Protein AF-A0A6P0DV48-F1 (afdb_monomer_lite)

Foldseek 3Di:
DDPPPQDDDDPGPVNVVVVVVVVVVVVVVVCVVVVVVVCVVPVCPPPQPVHPDDDDDPVRQVCQLPDPAAFFPAADPPPRGTGHDPDPDDDDDDDDPPRCCCPGGVLVCLAGHPDDDDDDDPPCPSCVRRVVD

Structure (mmCIF, N/CA/C/O backbone):
data_AF-A0A6P0DV48-F1
#
_entry.id   AF-A0A6P0DV48-F1
#
loop_
_atom_site.group_PDB
_atom_site.id
_atom_site.type_symbol
_atom_site.label_atom_id
_atom_site.label_alt_id
_atom_site.label_comp_id
_atom_site.label_asym_id
_atom_site.label_entity_id
_atom_site.label_seq_id
_atom_site.pdbx_PDB_ins_code
_atom_site.Cartn_x
_atom_site.Cartn_y
_atom_site.Cartn_z
_atom_site.occupancy
_atom_site.B_iso_or_equiv
_atom_site.auth_seq_id
_atom_site.auth_comp_id
_atom_site.auth_asym_id
_atom_site.auth_atom_id
_atom_site.pdbx_PDB_model_num
ATOM 1 N N . LEU A 1 1 ? 72.230 24.683 -57.632 1.00 41.94 1 LEU A N 1
ATOM 2 C CA . LEU A 1 1 ? 71.325 24.345 -56.508 1.00 41.94 1 LEU A CA 1
ATOM 3 C C . LEU A 1 1 ? 70.106 23.598 -57.048 1.00 41.94 1 LEU A C 1
ATOM 5 O O . LEU A 1 1 ? 69.283 24.219 -57.705 1.00 41.94 1 LEU A O 1
ATOM 9 N N . ARG A 1 2 ? 69.985 22.286 -56.813 1.00 45.62 2 ARG A N 1
ATOM 10 C CA . ARG A 1 2 ? 68.776 21.513 -57.146 1.00 45.62 2 ARG A CA 1
ATOM 11 C C . ARG A 1 2 ? 68.002 21.297 -55.842 1.00 45.62 2 ARG A C 1
ATOM 13 O O . ARG A 1 2 ? 68.426 20.497 -55.016 1.00 45.62 2 ARG A O 1
ATOM 20 N N . ARG A 1 3 ? 66.922 22.055 -55.613 1.00 54.03 3 ARG A N 1
ATOM 21 C CA . ARG A 1 3 ? 65.965 21.748 -54.535 1.00 54.03 3 ARG A CA 1
ATOM 22 C C . ARG A 1 3 ? 65.246 20.466 -54.943 1.00 54.03 3 ARG A C 1
ATOM 24 O O . ARG A 1 3 ? 64.404 20.496 -55.834 1.00 54.03 3 ARG A O 1
ATOM 31 N N . VAL A 1 4 ? 65.627 19.346 -54.339 1.00 59.94 4 VAL A N 1
ATOM 32 C CA . VAL A 1 4 ? 64.833 18.118 -54.395 1.00 59.94 4 VAL A CA 1
ATOM 33 C C . VAL A 1 4 ? 63.558 18.421 -53.619 1.00 59.94 4 VAL A C 1
ATOM 35 O O . VAL A 1 4 ? 63.594 18.613 -52.405 1.00 59.94 4 VAL A O 1
ATOM 38 N N . ILE A 1 5 ? 62.452 18.578 -54.340 1.00 58.56 5 ILE A N 1
ATOM 39 C CA . ILE A 1 5 ? 61.126 18.707 -53.745 1.00 58.56 5 ILE A CA 1
ATOM 40 C C . ILE A 1 5 ? 60.778 17.317 -53.205 1.00 58.56 5 ILE A C 1
ATOM 42 O O . ILE A 1 5 ? 60.299 16.456 -53.935 1.00 58.56 5 ILE A O 1
ATOM 46 N N . LEU A 1 6 ? 61.117 17.085 -51.936 1.00 57.12 6 LEU A N 1
ATOM 47 C CA . LEU A 1 6 ? 60.604 15.972 -51.143 1.00 57.12 6 LEU A CA 1
ATOM 48 C C . LEU A 1 6 ? 59.081 16.114 -51.089 1.00 57.12 6 LEU A C 1
ATOM 50 O O . LEU A 1 6 ? 58.580 17.040 -50.454 1.00 57.12 6 LEU A O 1
ATOM 54 N N . GLY A 1 7 ? 58.355 15.231 -51.775 1.00 54.62 7 GLY A N 1
ATOM 55 C CA . GLY A 1 7 ? 56.890 15.209 -51.699 1.00 54.62 7 GLY A CA 1
ATOM 56 C C . GLY A 1 7 ? 56.150 14.908 -52.999 1.00 54.62 7 GLY A C 1
ATOM 57 O O . GLY A 1 7 ? 55.080 15.471 -53.206 1.00 54.62 7 GLY A O 1
ATOM 58 N N . GLY A 1 8 ? 56.683 14.054 -53.879 1.00 60.91 8 GLY A N 1
ATOM 59 C CA . GLY A 1 8 ? 55.995 13.735 -55.138 1.00 60.91 8 GLY A CA 1
ATOM 60 C C . GLY A 1 8 ? 56.200 12.328 -55.701 1.00 60.91 8 GLY A C 1
ATOM 61 O O . GLY A 1 8 ? 55.466 11.955 -56.616 1.00 60.91 8 GLY A O 1
ATOM 62 N N . HIS A 1 9 ? 57.148 11.530 -55.190 1.00 67.44 9 HIS A N 1
ATOM 63 C CA . HIS A 1 9 ? 57.359 10.166 -55.672 1.00 67.44 9 HIS A CA 1
ATOM 64 C C . HIS A 1 9 ? 56.708 9.118 -54.763 1.00 67.44 9 HIS A C 1
ATOM 66 O O . HIS A 1 9 ? 56.780 9.163 -53.535 1.00 67.44 9 HIS A O 1
ATOM 72 N N . ARG A 1 10 ? 56.027 8.165 -55.410 1.00 65.69 10 ARG A N 1
ATOM 73 C CA . ARG A 1 10 ? 55.368 7.016 -54.783 1.00 65.69 10 ARG A CA 1
ATOM 74 C C . ARG A 1 10 ? 56.450 6.190 -54.062 1.00 65.69 10 ARG A C 1
ATOM 76 O O . ARG A 1 10 ? 57.323 5.652 -54.736 1.00 65.69 10 ARG A O 1
ATOM 83 N N . GLY A 1 11 ? 56.408 6.135 -52.727 1.00 67.62 11 GLY A N 1
ATOM 84 C CA . GLY A 1 11 ? 57.402 5.443 -51.884 1.00 67.62 11 GLY A CA 1
ATOM 85 C C . GLY A 1 11 ? 58.315 6.338 -51.028 1.00 67.62 11 GLY A C 1
ATOM 86 O O . GLY A 1 11 ? 59.112 5.816 -50.253 1.00 67.62 11 GLY A O 1
ATOM 87 N N . ASP A 1 12 ? 58.205 7.669 -51.118 1.00 80.44 12 ASP A N 1
ATOM 88 C CA . ASP A 1 12 ? 58.924 8.577 -50.211 1.00 80.44 12 ASP A CA 1
ATOM 89 C C . ASP A 1 12 ? 58.325 8.549 -48.788 1.00 80.44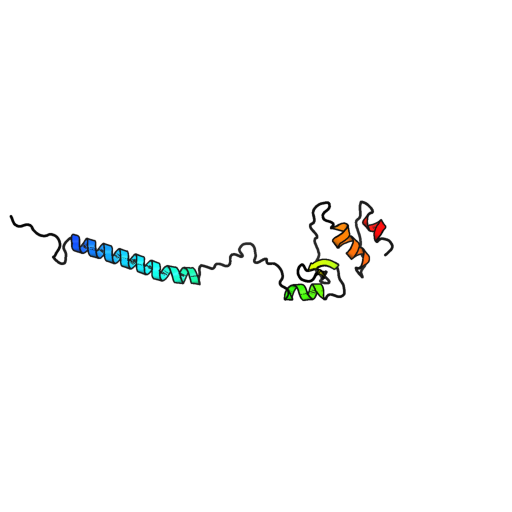 12 ASP A C 1
ATOM 91 O O . ASP A 1 12 ? 57.131 8.309 -48.597 1.00 80.44 12 ASP A O 1
ATOM 95 N N . LEU A 1 13 ? 59.130 8.886 -47.771 1.00 79.81 13 LEU A N 1
ATOM 96 C CA . LEU A 1 13 ? 58.717 8.909 -46.356 1.00 79.81 13 LEU A CA 1
ATOM 97 C C . LEU A 1 13 ? 57.428 9.718 -46.108 1.00 79.81 13 LEU A C 1
ATOM 99 O O . LEU A 1 13 ? 56.567 9.299 -45.340 1.00 79.81 13 LEU A O 1
ATOM 103 N N . ILE A 1 14 ? 57.273 10.858 -46.787 1.00 81.06 14 ILE A N 1
ATOM 104 C CA . ILE A 1 14 ? 56.090 11.730 -46.681 1.00 81.06 14 ILE A CA 1
ATOM 105 C C . ILE A 1 14 ? 54.832 11.028 -47.214 1.00 81.06 14 ILE A C 1
ATOM 107 O O . ILE A 1 14 ? 53.747 11.202 -46.662 1.00 81.06 14 ILE A O 1
ATOM 111 N N . TRP A 1 15 ? 54.980 10.211 -48.259 1.00 80.75 15 TRP A N 1
ATOM 112 C CA . TRP A 1 15 ? 53.884 9.462 -48.867 1.00 80.75 15 TRP A CA 1
ATOM 113 C C . TRP A 1 15 ? 53.382 8.370 -47.919 1.00 80.75 15 TRP A C 1
ATOM 115 O O . TRP A 1 15 ? 52.187 8.282 -47.655 1.00 80.75 15 TRP A O 1
ATOM 125 N N . HIS A 1 16 ? 54.308 7.633 -47.297 1.00 84.81 16 HIS A N 1
ATOM 126 C CA . HIS A 1 16 ? 53.965 6.656 -46.266 1.00 84.81 16 HIS A CA 1
ATOM 127 C C . HIS A 1 16 ? 53.282 7.305 -45.061 1.00 84.81 16 HIS A C 1
ATOM 129 O O . HIS A 1 16 ? 52.272 6.790 -44.597 1.00 84.81 16 HIS A O 1
ATOM 135 N N . ILE A 1 17 ? 53.776 8.448 -44.573 1.00 88.38 17 ILE A N 1
ATOM 136 C CA . ILE A 1 17 ? 53.131 9.174 -43.466 1.00 88.38 17 ILE A CA 1
ATOM 137 C C . ILE A 1 17 ? 51.683 9.545 -43.824 1.00 88.38 17 ILE A C 1
ATOM 139 O O . ILE A 1 17 ? 50.789 9.355 -43.002 1.00 88.38 17 ILE A O 1
ATOM 143 N N . GLY A 1 18 ? 51.440 10.024 -45.049 1.00 88.25 18 GLY A N 1
ATOM 144 C CA . GLY A 1 18 ? 50.092 10.309 -45.545 1.00 88.25 18 GLY A CA 1
ATOM 145 C C . GLY A 1 18 ? 49.186 9.076 -45.542 1.00 88.25 18 GLY A C 1
ATOM 146 O O . GLY A 1 18 ? 48.084 9.132 -44.997 1.00 88.25 18 GLY A O 1
ATOM 147 N N . ASP A 1 19 ? 49.674 7.952 -46.069 1.00 89.19 19 ASP A N 1
ATOM 148 C CA . ASP A 1 19 ? 48.940 6.683 -46.087 1.00 89.19 19 ASP A CA 1
ATOM 149 C C . ASP A 1 19 ? 48.597 6.197 -44.673 1.00 89.19 19 ASP A C 1
ATOM 151 O O . ASP A 1 19 ? 47.453 5.823 -44.413 1.00 89.19 19 ASP A O 1
ATOM 155 N N . TRP A 1 20 ? 49.543 6.258 -43.730 1.00 92.69 20 TRP A N 1
ATOM 156 C CA . TRP A 1 20 ? 49.301 5.883 -42.332 1.00 92.69 20 TRP A CA 1
ATOM 157 C C . TRP A 1 20 ? 48.229 6.761 -41.678 1.00 92.69 20 TRP A C 1
ATOM 159 O O . TRP A 1 20 ? 47.373 6.245 -40.959 1.00 92.69 20 TRP A O 1
ATOM 169 N N . VAL A 1 21 ? 48.231 8.071 -41.949 1.00 94.44 21 VAL A N 1
ATOM 170 C CA . VAL A 1 21 ? 47.219 9.005 -41.431 1.00 94.44 21 VAL A CA 1
ATOM 171 C C . VAL A 1 21 ? 45.839 8.707 -42.018 1.00 94.44 21 VAL A C 1
ATOM 173 O O . VAL A 1 21 ? 44.861 8.630 -41.273 1.00 94.44 21 VAL A O 1
ATOM 176 N N . VAL A 1 22 ? 45.746 8.496 -43.334 1.00 93.94 22 VAL A N 1
ATOM 177 C CA . VAL A 1 22 ? 44.482 8.152 -44.006 1.00 93.94 22 VAL A CA 1
ATOM 178 C C . VAL A 1 22 ? 43.955 6.807 -43.511 1.00 93.94 22 VAL A C 1
ATOM 180 O O . VAL A 1 22 ? 42.763 6.679 -43.231 1.00 93.94 22 VAL A O 1
ATOM 183 N N . MET A 1 23 ? 44.833 5.819 -43.340 1.00 94.00 23 MET A N 1
ATOM 184 C CA . MET A 1 23 ? 44.449 4.496 -42.863 1.00 94.00 23 MET A CA 1
ATOM 185 C C . MET A 1 23 ? 43.989 4.543 -41.400 1.00 94.00 23 MET A C 1
ATOM 187 O O . MET A 1 23 ? 42.957 3.962 -41.068 1.00 94.00 23 MET A O 1
ATOM 191 N N . ALA A 1 24 ? 44.678 5.293 -40.533 1.00 95.25 24 ALA A N 1
ATOM 192 C CA . ALA A 1 24 ? 44.254 5.508 -39.150 1.00 95.25 24 ALA A CA 1
ATOM 193 C C . ALA A 1 24 ? 42.889 6.213 -39.074 1.00 95.25 24 ALA A C 1
ATOM 195 O O . ALA A 1 24 ? 42.015 5.787 -38.318 1.00 95.25 24 ALA A O 1
ATOM 196 N N . PHE A 1 25 ? 42.667 7.241 -39.901 1.00 96.31 25 PHE A N 1
ATOM 197 C CA . PHE A 1 25 ? 41.374 7.918 -39.998 1.00 96.31 25 PHE A CA 1
ATOM 198 C C . PHE A 1 25 ? 40.262 6.966 -40.461 1.00 96.31 25 PHE A C 1
ATOM 200 O O . PHE A 1 25 ? 39.193 6.931 -39.852 1.00 96.31 25 PHE A O 1
ATOM 207 N N . ALA A 1 26 ? 40.521 6.151 -41.488 1.00 95.81 26 ALA A N 1
ATOM 208 C CA . ALA A 1 26 ? 39.570 5.161 -41.987 1.00 95.81 26 ALA A CA 1
ATOM 209 C C . ALA A 1 26 ? 39.226 4.101 -40.928 1.00 95.81 26 ALA A C 1
ATOM 211 O O . ALA A 1 26 ? 38.058 3.750 -40.776 1.00 95.81 26 ALA A O 1
ATOM 212 N N . VAL A 1 27 ? 40.213 3.637 -40.152 1.00 96.25 27 VAL A N 1
ATOM 213 C CA . VAL A 1 27 ? 39.997 2.685 -39.051 1.00 96.25 27 VAL A CA 1
ATOM 214 C C . VAL A 1 27 ? 39.154 3.304 -37.940 1.00 96.25 27 VAL A C 1
ATOM 216 O O . VAL A 1 27 ? 38.188 2.684 -37.501 1.00 96.25 27 VAL A O 1
ATOM 219 N N . VAL A 1 28 ? 39.448 4.536 -37.516 1.00 95.06 28 VAL A N 1
ATOM 220 C CA . VAL A 1 28 ? 38.634 5.237 -36.507 1.00 95.06 28 VAL A CA 1
ATOM 221 C C . VAL A 1 28 ? 37.205 5.454 -37.011 1.00 95.06 28 VAL A C 1
ATOM 223 O O . VAL A 1 28 ? 36.250 5.222 -36.268 1.00 95.06 28 VAL A O 1
ATOM 226 N N . LEU A 1 29 ? 37.037 5.844 -38.278 1.00 95.19 29 LEU A N 1
ATOM 227 C CA . LEU A 1 29 ? 35.723 6.023 -38.892 1.00 95.19 29 LEU A CA 1
ATOM 228 C C . LEU A 1 29 ? 34.941 4.704 -38.941 1.00 95.19 29 LEU A C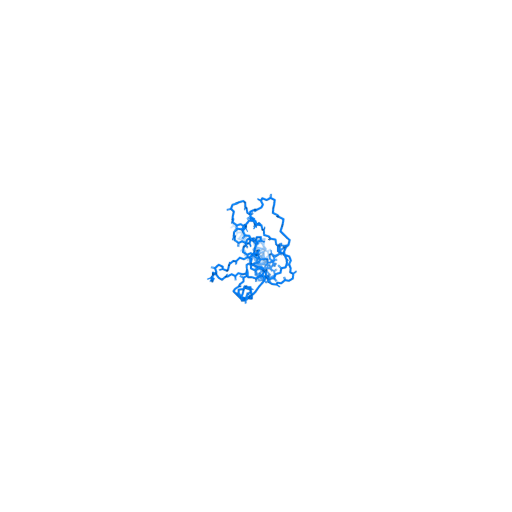 1
ATOM 230 O O . LEU A 1 29 ? 33.766 4.686 -38.579 1.00 95.19 29 LEU A O 1
ATOM 234 N N . LEU A 1 30 ? 35.592 3.604 -39.323 1.00 95.00 30 LEU A N 1
ATOM 235 C CA . LEU A 1 30 ? 35.000 2.267 -39.347 1.00 95.00 30 LEU A CA 1
ATOM 236 C C . LEU A 1 30 ? 34.567 1.823 -37.944 1.00 95.00 30 LEU A C 1
ATOM 238 O O . LEU A 1 30 ? 33.426 1.403 -37.759 1.00 95.00 30 LEU A O 1
ATOM 242 N N . ILE A 1 31 ? 35.436 1.983 -36.940 1.00 94.38 31 ILE A N 1
ATOM 243 C CA . ILE A 1 31 ? 35.114 1.682 -35.538 1.00 94.38 31 ILE A CA 1
ATOM 244 C C . ILE A 1 31 ? 33.913 2.514 -35.079 1.00 94.38 31 ILE A C 1
ATOM 246 O O . ILE A 1 31 ? 33.013 1.990 -34.426 1.00 94.38 31 ILE A O 1
ATOM 250 N N . ARG A 1 32 ? 33.845 3.798 -35.442 1.00 91.06 32 ARG A N 1
ATOM 251 C CA . ARG A 1 32 ? 32.726 4.675 -35.074 1.00 91.06 32 ARG A CA 1
ATOM 252 C C . ARG A 1 32 ? 31.425 4.279 -35.777 1.00 91.06 32 ARG A C 1
ATOM 254 O O . ARG A 1 32 ? 30.373 4.307 -35.146 1.00 91.06 32 ARG A O 1
ATOM 261 N N . LEU A 1 33 ? 31.486 3.890 -37.051 1.00 93.88 33 LEU A N 1
ATOM 262 C CA . LEU A 1 33 ? 30.325 3.435 -37.823 1.00 93.88 33 LEU A CA 1
ATOM 263 C C . LEU A 1 33 ? 29.767 2.105 -37.310 1.00 93.88 33 LEU A C 1
ATOM 265 O O . LEU A 1 33 ? 28.555 1.919 -37.333 1.00 93.88 33 LEU A O 1
ATOM 269 N N . LEU A 1 34 ? 30.626 1.206 -36.825 1.00 92.38 34 LEU A N 1
ATOM 270 C CA . LEU A 1 34 ? 30.213 -0.093 -36.289 1.00 92.38 34 LEU A CA 1
ATOM 271 C C . LEU A 1 34 ? 29.796 -0.030 -34.812 1.00 92.38 34 LEU A C 1
ATOM 273 O O . LEU A 1 34 ? 28.871 -0.729 -34.408 1.00 92.38 34 LEU A O 1
ATOM 277 N N . SER A 1 35 ? 30.440 0.811 -33.999 1.00 88.62 35 SER A N 1
ATOM 278 C CA . SER A 1 35 ? 30.181 0.867 -32.550 1.00 88.62 35 SER A CA 1
ATOM 279 C C . SER A 1 35 ? 28.837 1.508 -32.197 1.00 88.62 35 SER A C 1
ATOM 281 O O . SER A 1 35 ? 28.135 0.992 -31.334 1.00 88.62 35 SER A O 1
ATOM 283 N N . VAL A 1 36 ? 28.423 2.580 -32.880 1.00 85.00 36 VAL A N 1
ATOM 284 C CA . VAL A 1 36 ? 27.142 3.267 -32.616 1.00 85.00 36 VAL A CA 1
ATOM 285 C C . VAL A 1 36 ? 25.908 2.355 -32.779 1.00 85.00 36 VAL A C 1
ATOM 287 O O . VAL A 1 36 ? 25.103 2.288 -31.845 1.00 85.00 36 VAL A O 1
ATOM 290 N N . PRO A 1 37 ? 25.716 1.625 -33.898 1.00 86.56 37 PRO A N 1
ATOM 291 C CA . PRO A 1 37 ? 24.572 0.723 -34.042 1.00 86.56 37 PRO A CA 1
ATOM 292 C C . PRO A 1 37 ? 24.640 -0.459 -33.064 1.00 86.56 37 PRO A C 1
ATOM 294 O O . PRO A 1 37 ? 23.612 -0.890 -32.554 1.00 86.56 37 PRO A O 1
ATOM 297 N N . LEU A 1 38 ? 25.842 -0.948 -32.739 1.00 85.06 38 LEU A N 1
ATOM 298 C CA . LEU A 1 38 ? 26.012 -2.050 -31.793 1.00 85.06 38 LEU A CA 1
ATOM 299 C C . LEU A 1 38 ? 25.646 -1.637 -30.356 1.00 85.06 38 LEU A C 1
ATOM 301 O O . LEU A 1 38 ? 24.927 -2.360 -29.672 1.00 85.06 38 LEU A O 1
ATOM 305 N N . ILE A 1 39 ? 26.084 -0.454 -29.914 1.00 82.81 39 ILE A N 1
ATOM 306 C CA . ILE A 1 39 ? 25.771 0.093 -28.584 1.00 82.81 39 ILE A CA 1
ATOM 307 C C . ILE A 1 39 ? 24.289 0.454 -28.475 1.00 82.81 39 ILE A C 1
ATOM 309 O O . ILE A 1 39 ? 23.677 0.219 -27.444 1.00 82.81 39 ILE A O 1
ATOM 313 N N . THR A 1 40 ? 23.675 0.998 -29.522 1.00 80.62 40 THR A N 1
ATOM 314 C CA . THR A 1 40 ? 22.234 1.305 -29.477 1.00 80.62 40 THR A CA 1
ATOM 315 C C . THR A 1 40 ? 21.367 0.046 -29.480 1.00 80.62 40 THR A C 1
ATOM 317 O O . THR A 1 40 ? 20.315 0.040 -28.848 1.00 80.62 40 THR A O 1
ATOM 320 N N . HIS A 1 41 ? 21.814 -1.032 -30.130 1.00 78.19 41 HIS A N 1
ATOM 321 C CA . HIS A 1 41 ? 21.082 -2.297 -30.172 1.00 78.19 41 HIS A CA 1
ATOM 322 C C . HIS A 1 41 ? 21.265 -3.148 -28.903 1.00 78.19 41 HIS A C 1
ATOM 324 O O . HIS A 1 41 ? 20.296 -3.717 -28.412 1.00 78.19 41 HIS A O 1
ATOM 330 N N . PHE A 1 42 ? 22.482 -3.218 -28.348 1.00 73.69 42 PHE A N 1
ATOM 331 C CA . PHE A 1 42 ? 22.813 -4.093 -27.208 1.00 73.69 42 PHE A CA 1
ATOM 332 C C . PHE A 1 42 ? 23.145 -3.357 -25.902 1.00 73.69 42 PHE A C 1
ATOM 334 O O . PHE A 1 42 ? 23.234 -3.985 -24.853 1.00 73.69 42 PHE A O 1
ATOM 341 N N . GLY A 1 43 ? 23.343 -2.040 -25.937 1.00 60.34 43 GLY A N 1
ATOM 342 C CA . GLY A 1 43 ? 23.690 -1.226 -24.767 1.00 60.34 43 GLY A CA 1
ATOM 343 C C . GLY A 1 43 ? 22.499 -0.847 -23.889 1.00 60.34 43 GLY A C 1
ATOM 344 O O . GLY A 1 43 ? 22.702 -0.249 -22.839 1.00 60.34 43 GLY A O 1
ATOM 345 N N . SER A 1 44 ? 21.274 -1.223 -24.271 1.00 65.00 44 SER A N 1
ATOM 346 C CA . SER A 1 44 ? 20.128 -1.202 -23.355 1.00 65.00 44 SER A CA 1
ATOM 347 C C . SER A 1 44 ? 20.111 -2.480 -22.510 1.00 65.00 44 SER A C 1
ATOM 349 O O . SER A 1 44 ? 19.227 -3.326 -22.622 1.00 65.00 44 SER A O 1
ATOM 351 N N . ALA A 1 45 ? 21.126 -2.654 -21.663 1.00 62.16 45 ALA A N 1
ATOM 352 C CA . ALA A 1 45 ? 20.955 -3.544 -20.523 1.00 62.16 45 ALA A CA 1
ATOM 353 C C . ALA A 1 45 ? 19.785 -2.974 -19.708 1.00 62.16 45 ALA A C 1
ATOM 355 O O . ALA A 1 45 ? 19.800 -1.796 -19.362 1.00 62.16 45 ALA A O 1
ATOM 356 N N . SER A 1 46 ? 18.733 -3.761 -19.482 1.00 65.38 46 SER A N 1
ATOM 357 C CA . SER A 1 46 ? 17.606 -3.336 -18.652 1.00 65.38 46 SER A CA 1
ATOM 358 C C . SER A 1 46 ? 18.142 -2.899 -17.287 1.00 65.38 46 SER A C 1
ATOM 360 O O . SER A 1 46 ? 18.718 -3.723 -16.576 1.00 65.38 46 SER A O 1
ATOM 362 N N . ASP A 1 47 ? 17.941 -1.630 -16.921 1.00 67.00 47 ASP A N 1
ATOM 363 C CA . ASP A 1 47 ? 18.408 -0.998 -15.671 1.00 67.00 47 ASP A CA 1
ATOM 364 C C . ASP A 1 47 ? 17.788 -1.604 -14.389 1.00 67.00 47 ASP A C 1
ATOM 366 O O . ASP A 1 47 ? 17.992 -1.118 -13.277 1.00 67.00 47 ASP A O 1
ATOM 370 N N . ASP A 1 48 ? 17.077 -2.724 -14.502 1.00 76.12 48 ASP A N 1
ATOM 371 C CA . ASP A 1 48 ? 16.350 -3.400 -13.430 1.00 76.12 48 ASP A CA 1
ATOM 372 C C . ASP A 1 48 ? 17.263 -4.227 -12.501 1.00 76.12 48 ASP A C 1
ATOM 374 O O . ASP A 1 48 ? 16.826 -5.215 -11.909 1.00 76.12 48 ASP A O 1
ATOM 378 N N . THR A 1 49 ? 18.526 -3.829 -12.310 1.00 78.50 49 THR A N 1
ATOM 379 C CA . THR A 1 49 ? 19.475 -4.533 -11.415 1.00 78.50 49 THR A CA 1
ATOM 380 C C . THR A 1 49 ? 18.944 -4.626 -9.974 1.00 78.50 49 THR A C 1
ATOM 382 O O . THR A 1 49 ? 19.262 -5.562 -9.241 1.00 78.50 49 THR A O 1
ATOM 385 N N . HIS A 1 50 ? 18.081 -3.687 -9.577 1.00 82.12 50 HIS A N 1
ATOM 386 C CA . HIS A 1 50 ? 17.403 -3.662 -8.276 1.00 82.12 50 HIS A CA 1
ATOM 387 C C . HIS A 1 50 ? 15.878 -3.847 -8.375 1.00 82.12 50 HIS A C 1
ATOM 389 O O . HIS A 1 50 ? 15.162 -3.627 -7.398 1.00 82.12 50 HIS A O 1
ATOM 395 N N . GLY A 1 51 ? 15.389 -4.292 -9.533 1.00 83.25 51 GLY A N 1
ATOM 396 C CA . GLY A 1 51 ? 13.981 -4.563 -9.798 1.00 83.25 51 GLY A CA 1
ATOM 397 C C . GLY A 1 51 ? 13.287 -3.491 -10.636 1.00 83.25 51 GLY A C 1
ATOM 398 O O . GLY A 1 51 ? 13.626 -2.313 -10.606 1.00 83.25 51 GLY A O 1
ATOM 399 N N . SER A 1 52 ? 12.249 -3.925 -11.343 1.00 87.56 52 SER A N 1
ATOM 400 C CA . SER A 1 52 ? 11.476 -3.134 -12.305 1.00 87.56 52 SER A CA 1
ATOM 401 C C . SER A 1 52 ? 10.247 -2.462 -11.670 1.00 87.56 52 SER A C 1
ATOM 403 O O . SER A 1 52 ? 9.175 -2.375 -12.282 1.00 87.56 52 SER A O 1
ATOM 405 N N . ALA A 1 53 ? 10.334 -2.098 -10.386 1.00 89.38 53 ALA A N 1
ATOM 406 C CA . ALA A 1 53 ? 9.186 -1.614 -9.628 1.00 89.38 53 ALA A CA 1
ATOM 407 C C . ALA A 1 53 ? 8.670 -0.292 -10.211 1.00 89.38 53 ALA A C 1
ATOM 409 O O . ALA A 1 53 ? 9.409 0.678 -10.363 1.00 89.38 53 ALA A O 1
ATOM 410 N N . ARG A 1 54 ? 7.369 -0.237 -10.501 1.00 91.25 54 ARG A N 1
ATOM 411 C CA . ARG A 1 54 ? 6.692 0.966 -10.992 1.00 91.25 54 ARG A CA 1
ATOM 412 C C . ARG A 1 54 ? 5.335 1.133 -10.332 1.00 91.25 54 ARG A C 1
ATOM 414 O O . ARG A 1 54 ? 4.747 0.173 -9.836 1.00 91.25 54 ARG A O 1
ATOM 421 N N . PHE A 1 55 ? 4.802 2.349 -10.384 1.00 90.56 55 PHE A N 1
ATOM 422 C CA . PHE A 1 55 ? 3.427 2.590 -9.967 1.00 90.56 55 PHE A CA 1
ATOM 423 C C . PHE A 1 55 ? 2.433 1.830 -10.851 1.00 90.56 55 PHE A C 1
ATOM 425 O O . PHE A 1 55 ? 2.622 1.681 -12.065 1.00 90.56 55 PHE A O 1
ATOM 432 N N . ALA A 1 56 ? 1.359 1.366 -10.216 1.00 90.62 56 ALA A N 1
ATOM 433 C CA . ALA A 1 56 ? 0.272 0.682 -10.893 1.00 90.62 56 ALA A CA 1
ATOM 434 C C . ALA A 1 56 ? -0.510 1.655 -11.791 1.00 90.62 56 ALA A C 1
ATOM 436 O O . ALA A 1 56 ? -0.846 2.776 -11.400 1.00 90.62 56 ALA A O 1
ATOM 437 N N . GLY A 1 57 ? -0.817 1.216 -13.007 1.00 91.31 57 GLY A N 1
ATOM 438 C CA . GLY A 1 57 ? -1.656 1.931 -13.955 1.00 91.31 57 GLY A CA 1
ATOM 439 C C . GLY A 1 57 ? -3.146 1.813 -13.626 1.00 91.31 57 GLY A C 1
ATOM 440 O O . GLY A 1 57 ? -3.576 1.061 -12.751 1.00 91.31 57 GLY A O 1
ATOM 441 N N . ARG A 1 58 ? -3.983 2.534 -14.383 1.00 89.44 58 ARG A N 1
ATOM 442 C CA . ARG A 1 58 ? -5.444 2.554 -14.167 1.00 89.44 58 ARG A CA 1
ATOM 443 C C . ARG A 1 58 ? -6.086 1.166 -14.267 1.00 89.44 58 ARG A C 1
ATOM 445 O O . ARG A 1 58 ? -6.972 0.861 -13.476 1.00 89.44 58 ARG A O 1
ATOM 452 N N . GLY A 1 59 ? -5.642 0.344 -15.221 1.00 90.81 59 GLY A N 1
ATOM 453 C CA . GLY A 1 59 ? -6.147 -1.021 -15.404 1.00 90.81 59 GLY A CA 1
ATOM 454 C C . GLY A 1 59 ? -5.789 -1.950 -14.243 1.00 90.81 59 GLY A C 1
ATOM 455 O O . GLY A 1 59 ? -6.622 -2.742 -13.823 1.00 90.81 59 GLY A O 1
ATOM 456 N N . GLU A 1 60 ? -4.593 -1.790 -13.672 1.00 91.94 60 GLU A N 1
ATOM 457 C CA . GLU A 1 60 ? -4.094 -2.596 -12.548 1.00 91.94 60 GLU A CA 1
ATOM 458 C C . GLU A 1 60 ? -4.763 -2.206 -11.221 1.00 91.94 60 GLU A C 1
ATOM 460 O O . GLU A 1 60 ? -4.979 -3.050 -10.357 1.00 91.94 60 GLU A O 1
ATOM 465 N N . ILE A 1 61 ? -5.146 -0.934 -11.071 1.00 93.06 61 ILE A N 1
ATOM 466 C CA . ILE A 1 61 ? -5.865 -0.424 -9.893 1.00 93.06 61 ILE A CA 1
ATOM 467 C C . ILE A 1 61 ? -7.372 -0.739 -9.960 1.00 93.06 61 ILE A C 1
ATOM 469 O O . ILE A 1 61 ? -8.036 -0.827 -8.926 1.00 93.06 61 ILE A O 1
ATOM 473 N N . ALA A 1 62 ? -7.939 -0.913 -11.159 1.00 91.81 62 ALA A N 1
ATOM 474 C CA . ALA A 1 62 ? -9.380 -1.088 -11.345 1.00 91.81 62 ALA A CA 1
ATOM 475 C C . ALA A 1 62 ? -9.999 -2.212 -10.482 1.00 91.81 62 ALA A C 1
ATOM 477 O O . ALA A 1 62 ? -11.034 -1.938 -9.864 1.00 91.81 62 ALA A O 1
ATOM 478 N N . PRO A 1 63 ? -9.395 -3.412 -10.351 1.00 92.44 63 PRO A N 1
ATOM 479 C CA . PRO A 1 63 ? -9.913 -4.465 -9.476 1.00 92.44 63 PRO A CA 1
ATOM 480 C C . PRO A 1 63 ? -10.025 -4.023 -8.012 1.00 92.44 63 PRO A C 1
ATOM 482 O O . PRO A 1 63 ? -11.053 -4.251 -7.385 1.00 92.44 63 PRO A O 1
ATOM 485 N N . LEU A 1 64 ? -9.024 -3.299 -7.499 1.00 93.44 64 LEU A N 1
ATOM 486 C CA . LEU A 1 64 ? -9.000 -2.805 -6.116 1.00 93.44 64 LEU A CA 1
ATOM 487 C C . LEU A 1 64 ? -10.090 -1.763 -5.850 1.00 93.44 64 LEU A C 1
ATOM 489 O O . LEU A 1 64 ? -10.601 -1.660 -4.743 1.00 93.44 64 LEU A O 1
ATOM 493 N N . THR A 1 65 ? -10.458 -0.976 -6.865 1.00 93.06 65 THR A N 1
ATOM 494 C CA . THR A 1 65 ? -11.531 0.024 -6.725 1.00 93.06 65 THR A CA 1
ATOM 495 C C . THR A 1 65 ? -12.935 -0.560 -6.824 1.00 93.06 65 THR A C 1
ATOM 497 O O . THR A 1 65 ? -13.891 0.095 -6.406 1.00 93.06 65 THR A O 1
ATOM 500 N N . ARG A 1 66 ? -13.076 -1.734 -7.450 1.00 87.44 66 ARG A N 1
ATOM 501 C CA . ARG A 1 66 ? -14.354 -2.421 -7.692 1.00 87.44 66 ARG A CA 1
ATOM 502 C C . ARG A 1 66 ? -14.641 -3.518 -6.672 1.00 87.44 66 ARG A C 1
ATOM 504 O O . ARG A 1 66 ? -15.748 -4.035 -6.681 1.00 87.44 66 ARG A O 1
ATOM 511 N N . ALA A 1 67 ? -13.665 -3.883 -5.844 1.00 83.44 67 ALA A N 1
ATOM 512 C CA . ALA A 1 67 ? -13.854 -4.882 -4.809 1.00 83.44 67 ALA A CA 1
ATOM 513 C C . ALA A 1 67 ? -14.956 -4.432 -3.836 1.00 83.44 67 ALA A C 1
ATOM 515 O O . ALA A 1 67 ? -14.885 -3.344 -3.265 1.00 83.44 67 ALA A O 1
ATOM 516 N N . GLU A 1 68 ? -15.967 -5.283 -3.665 1.00 80.69 68 GLU A N 1
ATOM 517 C CA . GLU A 1 68 ? -17.117 -5.042 -2.780 1.00 80.69 68 GLU A CA 1
ATOM 518 C C . GLU A 1 68 ? -16.802 -5.340 -1.303 1.00 80.69 68 GLU A C 1
ATOM 520 O O . GLU A 1 68 ? -17.651 -5.171 -0.438 1.00 80.69 68 GLU A O 1
ATOM 525 N N . GLY A 1 69 ? -15.566 -5.745 -0.996 1.00 84.25 69 GLY A N 1
ATOM 526 C CA . GLY A 1 69 ? -15.121 -6.048 0.357 1.00 84.25 69 GLY A CA 1
ATOM 527 C C . GLY A 1 69 ? -13.605 -6.197 0.458 1.00 84.25 69 GLY A C 1
ATOM 528 O O . GLY A 1 69 ? -12.859 -5.925 -0.488 1.00 84.25 69 GLY A O 1
ATOM 529 N N . GLY A 1 70 ? -13.146 -6.646 1.623 1.00 90.44 70 GLY A N 1
ATOM 530 C CA . GLY A 1 70 ? -11.729 -6.764 1.952 1.00 90.44 70 GLY A CA 1
ATOM 531 C C . GLY A 1 70 ? -11.207 -5.567 2.738 1.00 90.44 70 GLY A C 1
ATOM 532 O O . GLY A 1 70 ? -11.966 -4.758 3.266 1.00 90.44 70 GLY A O 1
ATOM 533 N N . LEU A 1 71 ? -9.885 -5.481 2.848 1.00 93.56 71 LEU A N 1
ATOM 534 C CA . LEU A 1 71 ? -9.236 -4.461 3.653 1.00 93.56 71 LEU A CA 1
ATOM 535 C C . LEU A 1 71 ? -9.072 -3.168 2.859 1.00 93.56 71 LEU A C 1
ATOM 537 O O . LEU A 1 71 ? -8.482 -3.166 1.780 1.00 93.56 71 LEU A O 1
ATOM 541 N N . LEU A 1 72 ? -9.540 -2.054 3.410 1.00 94.00 72 LEU A N 1
ATOM 542 C CA . LEU A 1 72 ? -9.263 -0.724 2.895 1.00 94.00 72 LEU A CA 1
ATOM 543 C C . LEU A 1 72 ? -7.761 -0.435 3.007 1.00 94.00 72 LEU A C 1
ATOM 545 O O . LEU A 1 72 ? -7.230 -0.309 4.108 1.00 94.00 72 LEU A O 1
ATOM 549 N N . ILE A 1 73 ? -7.083 -0.285 1.873 1.00 93.62 73 ILE A N 1
ATOM 550 C CA . ILE A 1 73 ? -5.636 -0.018 1.809 1.00 93.62 73 ILE A CA 1
ATOM 551 C C . ILE A 1 73 ? -5.301 1.421 1.423 1.00 93.62 73 ILE A C 1
ATOM 553 O O . ILE A 1 73 ? -4.158 1.848 1.557 1.00 93.62 73 ILE A O 1
ATOM 557 N N . GLY A 1 74 ? -6.282 2.186 0.945 1.00 93.00 74 GLY A N 1
ATOM 558 C CA . GLY A 1 74 ? -6.071 3.583 0.597 1.00 93.00 74 GLY A CA 1
ATOM 559 C C . GLY A 1 74 ? -7.092 4.112 -0.393 1.00 93.00 74 GLY A C 1
ATOM 560 O O . GLY A 1 74 ? -8.239 3.669 -0.441 1.00 93.00 74 GLY A O 1
ATOM 561 N N . ARG A 1 75 ? -6.663 5.091 -1.190 1.00 92.38 75 ARG A N 1
ATOM 562 C CA . ARG A 1 75 ? -7.510 5.795 -2.150 1.00 92.38 75 ARG A CA 1
ATOM 563 C C . ARG A 1 75 ? -6.760 6.000 -3.457 1.00 92.38 75 ARG A C 1
ATOM 565 O O . ARG A 1 75 ? -5.591 6.374 -3.452 1.00 92.38 75 ARG A O 1
ATOM 572 N N . ALA A 1 76 ? -7.430 5.772 -4.579 1.00 92.12 76 ALA A N 1
ATOM 573 C CA . ALA A 1 76 ? -6.861 6.045 -5.888 1.00 92.12 76 ALA A CA 1
ATOM 574 C C . ALA A 1 76 ? -6.716 7.562 -6.086 1.00 92.12 76 ALA A C 1
ATOM 576 O O . ALA A 1 76 ? -7.724 8.268 -6.094 1.00 92.12 76 ALA A O 1
ATOM 577 N N . ASN A 1 77 ? -5.493 8.052 -6.322 1.00 87.00 77 ASN A N 1
ATOM 578 C CA . ASN A 1 77 ? -5.234 9.485 -6.542 1.00 87.00 77 ASN A CA 1
ATOM 579 C C . ASN A 1 77 ? -6.088 10.088 -7.665 1.00 87.00 77 ASN A C 1
ATOM 581 O O . ASN A 1 77 ? -6.532 11.224 -7.564 1.00 87.00 77 ASN A O 1
ATOM 585 N N . ASN A 1 78 ? -6.344 9.323 -8.726 1.00 84.44 78 ASN A N 1
ATOM 586 C CA . ASN A 1 78 ? -6.991 9.854 -9.925 1.00 84.44 78 ASN A CA 1
ATOM 587 C C . ASN A 1 78 ? -8.518 9.938 -9.799 1.00 84.44 78 ASN A C 1
ATOM 589 O O . ASN A 1 78 ? -9.131 10.814 -10.395 1.00 84.44 78 ASN A O 1
ATOM 593 N N . SER A 1 79 ? -9.141 8.988 -9.094 1.00 87.06 79 SER A N 1
ATOM 594 C CA . SER A 1 79 ? -10.604 8.848 -9.043 1.00 87.06 79 SER A CA 1
ATOM 595 C C . SER A 1 79 ? -11.197 9.115 -7.664 1.00 87.06 79 SER A C 1
ATOM 597 O O . SER A 1 79 ? -12.416 9.144 -7.529 1.00 87.06 79 SER A O 1
ATOM 599 N N . GLY A 1 80 ? -10.370 9.231 -6.621 1.00 90.25 80 GLY A N 1
ATOM 600 C CA . GLY A 1 80 ? -10.829 9.355 -5.238 1.00 90.25 80 GLY A CA 1
ATOM 601 C C . GLY A 1 80 ? -11.526 8.102 -4.688 1.00 90.25 80 GLY A C 1
ATOM 602 O O . GLY A 1 80 ? -11.959 8.107 -3.531 1.00 90.25 80 GLY A O 1
ATOM 603 N N . ARG A 1 81 ? -11.625 7.024 -5.478 1.00 92.44 81 ARG A N 1
ATOM 604 C CA . ARG A 1 81 ? -12.243 5.761 -5.061 1.00 92.44 81 ARG A CA 1
ATOM 605 C C . ARG A 1 81 ? -11.390 5.063 -4.013 1.00 92.44 81 ARG A C 1
ATOM 607 O O . ARG A 1 81 ? -10.161 5.100 -4.083 1.00 92.44 81 ARG A O 1
ATOM 614 N N . LEU A 1 82 ? -12.061 4.415 -3.067 1.00 93.38 82 LEU A N 1
ATOM 615 C CA . LEU A 1 82 ? -11.414 3.554 -2.086 1.00 93.38 82 LEU A CA 1
ATOM 616 C C . LEU A 1 82 ? -10.749 2.370 -2.791 1.00 93.38 82 LEU A C 1
ATOM 618 O O . LEU A 1 82 ? -11.251 1.874 -3.799 1.00 93.38 82 LEU A O 1
ATOM 622 N N . LEU A 1 83 ? -9.595 1.973 -2.272 1.00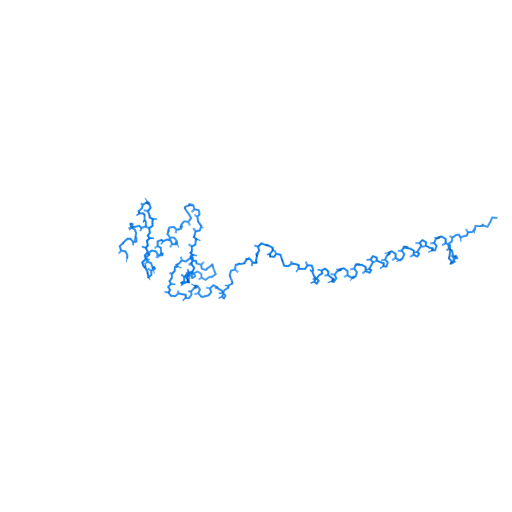 94.12 83 LEU A N 1
ATOM 623 C CA . LEU A 1 83 ? -8.859 0.792 -2.694 1.00 94.12 83 LEU A CA 1
ATOM 624 C C . LEU A 1 83 ? -9.056 -0.277 -1.633 1.00 94.12 83 LEU A C 1
ATOM 626 O O . LEU A 1 83 ? -8.609 -0.093 -0.500 1.00 94.12 83 LEU A O 1
ATOM 630 N N . CYS A 1 84 ? -9.697 -1.375 -2.010 1.00 94.12 84 CYS A N 1
ATOM 631 C CA . CYS A 1 84 ? -9.958 -2.504 -1.134 1.00 94.12 84 CYS A CA 1
ATOM 632 C C . CYS A 1 84 ? -9.194 -3.732 -1.637 1.00 94.12 84 CYS A C 1
ATOM 634 O O . CYS A 1 84 ? -9.181 -4.033 -2.831 1.00 94.12 84 CYS A O 1
ATOM 636 N N . TYR A 1 85 ? -8.526 -4.424 -0.718 1.00 93.25 85 TYR A N 1
ATOM 637 C CA . TYR A 1 85 ? -7.756 -5.627 -0.991 1.00 93.25 85 TYR A CA 1
ATOM 638 C C . TYR 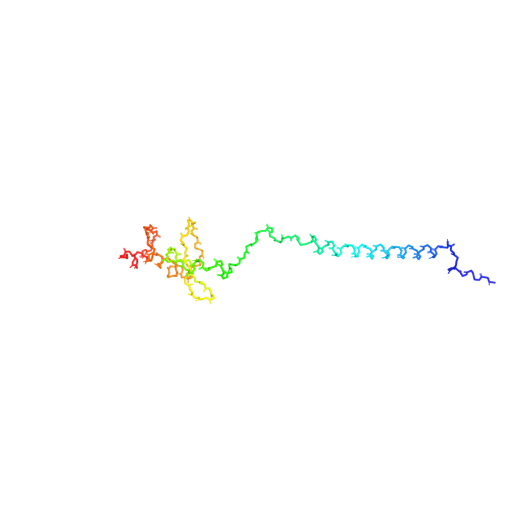A 1 85 ? -8.405 -6.835 -0.319 1.00 93.25 85 TYR A C 1
ATOM 640 O O . TYR A 1 85 ? -8.438 -6.936 0.907 1.00 93.25 85 TYR A O 1
ATOM 648 N N . SER A 1 86 ? -8.899 -7.763 -1.131 1.00 90.56 86 SER A N 1
ATOM 649 C CA . SER A 1 86 ? -9.519 -9.023 -0.700 1.00 90.56 86 SER A CA 1
ATOM 650 C C . SER A 1 86 ? -8.648 -10.253 -0.988 1.00 90.56 86 SER A C 1
ATOM 652 O O . SER A 1 86 ? -9.118 -11.383 -0.887 1.00 90.56 86 SER A O 1
ATOM 654 N N . GLY A 1 87 ? -7.388 -10.050 -1.386 1.00 88.75 87 GLY A N 1
ATOM 655 C CA . GLY A 1 87 ? -6.483 -11.145 -1.720 1.00 88.75 87 GLY A CA 1
ATOM 656 C C . GLY A 1 87 ? -5.885 -11.841 -0.488 1.00 88.75 87 GLY A C 1
ATOM 657 O O . GLY A 1 87 ? -6.009 -11.354 0.635 1.00 88.75 87 GLY A O 1
ATOM 658 N N . PRO A 1 88 ? -5.197 -12.976 -0.694 1.00 88.31 88 PRO A N 1
ATOM 659 C CA . PRO A 1 88 ? -4.674 -13.807 0.390 1.00 88.31 88 PRO A CA 1
ATOM 660 C C . PRO A 1 88 ? -3.376 -13.275 1.021 1.00 88.31 88 PRO A C 1
ATOM 662 O O . PRO A 1 88 ? -2.879 -13.873 1.973 1.00 88.31 88 PRO A O 1
ATOM 665 N N . ALA A 1 89 ? -2.781 -12.201 0.491 1.00 90.12 89 ALA A N 1
ATOM 666 C CA . ALA A 1 89 ? -1.501 -11.703 0.986 1.00 90.12 89 ALA A CA 1
ATOM 667 C C . ALA A 1 89 ? -1.638 -10.919 2.300 1.00 90.12 89 ALA A C 1
ATOM 669 O O . ALA A 1 89 ? -2.665 -10.305 2.595 1.00 90.12 89 ALA A O 1
ATOM 670 N N . HIS A 1 90 ? -0.548 -10.883 3.067 1.00 91.94 90 HIS A N 1
ATOM 671 C CA . HIS A 1 90 ? -0.431 -10.016 4.234 1.00 91.94 90 HIS A CA 1
ATOM 672 C C . HIS A 1 90 ? -0.184 -8.561 3.826 1.00 91.94 90 HIS A C 1
ATOM 674 O O . HIS A 1 90 ? 0.489 -8.282 2.834 1.00 91.94 90 HIS A O 1
ATOM 680 N N . LEU A 1 91 ? -0.698 -7.630 4.630 1.00 92.19 91 LEU A N 1
ATOM 681 C CA . LE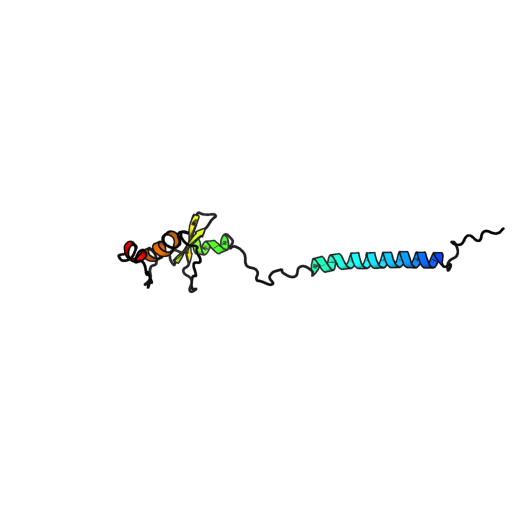U A 1 91 ? -0.528 -6.196 4.424 1.00 92.19 91 LEU A CA 1
ATOM 682 C C . LEU A 1 91 ? 0.362 -5.598 5.511 1.00 92.19 91 LEU A C 1
ATOM 684 O O . LEU A 1 91 ? 0.186 -5.879 6.696 1.00 92.19 91 LEU A O 1
ATOM 688 N N . LEU A 1 92 ? 1.282 -4.729 5.095 1.00 93.69 92 LEU A N 1
ATOM 689 C CA . LEU A 1 92 ? 2.141 -3.952 5.978 1.00 93.69 92 LEU A CA 1
ATOM 690 C C . LEU A 1 92 ? 1.938 -2.464 5.701 1.00 93.69 92 LEU A C 1
ATOM 692 O O . LEU A 1 92 ? 2.280 -1.970 4.628 1.00 93.69 92 LEU A O 1
ATOM 696 N N . THR A 1 93 ? 1.421 -1.740 6.691 1.00 92.19 93 THR A N 1
ATOM 697 C CA . THR A 1 93 ? 1.253 -0.286 6.609 1.00 92.19 93 THR A CA 1
ATOM 698 C C . THR A 1 93 ? 2.408 0.406 7.316 1.00 92.19 93 THR A C 1
ATOM 700 O O . THR A 1 93 ? 2.485 0.409 8.546 1.00 92.19 93 THR A O 1
ATOM 703 N N . MET A 1 94 ? 3.287 1.043 6.544 1.00 92.44 94 MET A N 1
ATOM 704 C CA . MET A 1 94 ? 4.323 1.926 7.078 1.00 92.44 94 MET A CA 1
ATOM 705 C C . MET A 1 94 ? 3.837 3.370 7.041 1.00 92.44 94 MET A C 1
ATOM 707 O O . MET A 1 94 ? 3.552 3.910 5.975 1.00 92.44 94 MET A O 1
ATOM 711 N N . ALA A 1 95 ? 3.739 4.004 8.208 1.00 92.50 95 ALA A N 1
ATOM 712 C CA . ALA A 1 95 ? 3.302 5.389 8.302 1.00 92.50 95 ALA A CA 1
ATOM 713 C C . ALA A 1 95 ? 3.944 6.094 9.516 1.00 92.50 95 ALA A C 1
ATOM 715 O O . ALA A 1 95 ? 3.912 5.532 10.621 1.00 92.50 95 ALA A O 1
ATOM 716 N N . PRO A 1 96 ? 4.479 7.324 9.359 1.00 93.88 96 PRO A N 1
ATOM 717 C CA . PRO A 1 96 ? 5.048 8.109 10.458 1.00 93.88 96 PRO A CA 1
ATOM 718 C C . PRO A 1 96 ? 4.059 8.373 11.602 1.00 93.88 96 PRO A C 1
ATOM 720 O O . PRO A 1 96 ? 2.846 8.170 11.478 1.00 93.88 96 PRO A O 1
ATOM 723 N N . THR A 1 97 ? 4.539 8.877 12.739 1.00 91.19 97 THR A N 1
ATOM 724 C CA . THR A 1 97 ?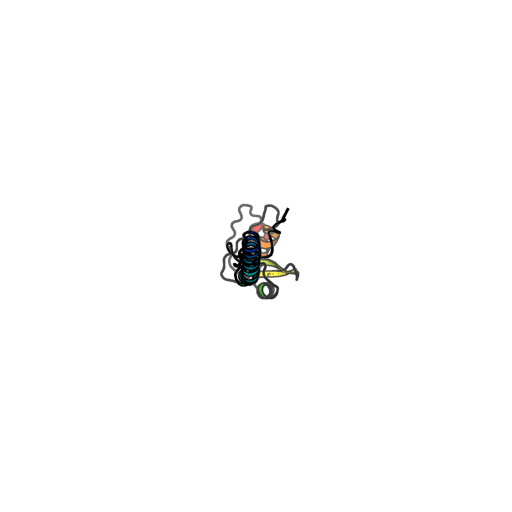 3.636 9.360 13.795 1.00 91.19 97 THR A CA 1
ATOM 725 C C . THR A 1 97 ? 2.780 10.520 13.275 1.00 91.19 97 THR A C 1
ATOM 727 O O . THR A 1 97 ? 3.211 11.297 12.428 1.00 91.19 97 THR A O 1
ATOM 730 N N . ARG A 1 98 ? 1.525 10.612 13.743 1.00 90.25 98 ARG A N 1
ATOM 731 C CA . ARG A 1 98 ? 0.558 11.657 13.341 1.00 90.25 98 ARG A CA 1
ATOM 732 C C . ARG A 1 98 ? 0.229 11.719 11.831 1.00 90.25 98 ARG A C 1
ATOM 734 O O . ARG A 1 98 ? -0.371 12.681 11.379 1.00 90.25 98 ARG A O 1
ATOM 741 N N . SER A 1 99 ? 0.547 10.677 11.065 1.00 90.00 99 SER A N 1
ATOM 742 C CA . SER A 1 99 ? 0.202 10.547 9.635 1.00 90.00 99 SER A CA 1
ATOM 743 C C . SER A 1 99 ? -1.227 10.052 9.372 1.00 90.00 99 SER A C 1
ATOM 745 O O . SER A 1 99 ? -1.642 9.922 8.226 1.00 90.00 99 SER A O 1
ATOM 747 N N . GLY A 1 100 ? -1.975 9.728 10.430 1.00 90.88 100 GLY A N 1
ATOM 748 C CA . GLY A 1 100 ? -3.359 9.283 10.310 1.00 90.88 100 GLY A CA 1
ATOM 749 C C . GLY A 1 100 ? -3.555 7.788 10.043 1.00 90.88 100 GLY A C 1
ATOM 750 O O . GLY A 1 100 ? -4.678 7.406 9.751 1.00 90.88 100 GLY A O 1
ATOM 751 N N . LYS A 1 101 ? -2.546 6.911 10.207 1.00 93.69 101 LYS A N 1
ATOM 752 C CA . LYS A 1 101 ? -2.736 5.446 10.036 1.00 93.69 101 LYS A CA 1
ATOM 753 C C . LYS A 1 101 ? -3.896 4.851 10.849 1.00 93.69 101 LYS A C 1
ATOM 755 O O . LYS A 1 101 ? -4.536 3.908 10.396 1.00 93.69 101 LYS A O 1
ATOM 760 N N . GLY A 1 102 ? -4.174 5.426 12.024 1.00 92.94 102 GLY A N 1
ATOM 761 C CA . GLY A 1 102 ? -5.320 5.072 12.864 1.00 92.94 102 GLY A CA 1
ATOM 762 C C . GLY A 1 102 ? -6.639 5.353 12.149 1.00 92.94 102 GLY A C 1
ATOM 763 O O . GLY A 1 102 ? -7.368 4.438 11.790 1.00 92.94 102 GLY A O 1
ATOM 764 N N . VAL A 1 103 ? -6.898 6.628 11.869 1.00 93.19 103 VAL A N 1
ATOM 765 C CA . VAL A 1 103 ? -8.168 7.103 11.298 1.00 93.19 103 VAL A CA 1
ATOM 766 C C . VAL A 1 103 ? -8.352 6.787 9.809 1.00 93.19 103 VAL A C 1
ATOM 768 O O . VAL A 1 103 ? -9.478 6.677 9.345 1.00 93.19 103 VAL A O 1
ATOM 771 N N . GLY A 1 104 ? -7.265 6.655 9.046 1.00 90.75 104 GLY A N 1
ATOM 772 C CA . GLY A 1 104 ? -7.301 6.471 7.592 1.00 90.75 104 GLY A CA 1
ATOM 773 C C . GLY A 1 104 ? -7.267 5.015 7.135 1.00 90.75 104 GLY A C 1
ATOM 774 O O . GLY A 1 104 ? -7.609 4.730 5.990 1.00 90.75 104 GLY A O 1
ATOM 775 N N . THR A 1 105 ? -6.853 4.091 8.006 1.00 93.06 105 THR A N 1
ATOM 776 C CA . THR A 1 105 ? -6.719 2.673 7.649 1.00 93.06 105 THR A CA 1
ATOM 777 C C . THR A 1 105 ? -7.193 1.762 8.771 1.00 93.06 105 THR A C 1
ATOM 779 O O . THR A 1 105 ? -8.062 0.937 8.524 1.00 93.06 105 THR A O 1
ATOM 782 N N . ILE A 1 106 ? -6.680 1.897 9.997 1.00 94.69 106 ILE A N 1
ATOM 783 C CA . ILE A 1 106 ? -6.977 0.944 11.082 1.00 94.69 106 ILE A CA 1
ATOM 784 C C . ILE A 1 106 ? -8.461 0.971 11.467 1.00 94.69 106 ILE A C 1
ATOM 786 O O . ILE A 1 106 ? -9.131 -0.045 11.330 1.00 94.69 106 ILE A O 1
ATOM 790 N N . ILE A 1 107 ? -8.987 2.120 11.899 1.00 95.44 107 ILE A N 1
ATOM 791 C CA . ILE A 1 107 ? -10.380 2.254 12.348 1.00 95.44 107 ILE A CA 1
ATOM 792 C C . ILE A 1 107 ? -11.374 1.902 11.235 1.00 95.44 107 ILE A C 1
ATOM 794 O O . ILE A 1 107 ? -12.251 1.085 11.498 1.00 95.44 107 ILE A O 1
ATOM 798 N N . PRO A 1 108 ? -11.241 2.418 9.994 1.00 94.25 108 PRO A N 1
ATOM 799 C CA . PRO A 1 108 ? -12.126 2.007 8.909 1.00 94.25 108 PRO A CA 1
ATOM 800 C C . PRO A 1 108 ? -12.155 0.490 8.716 1.00 94.25 108 PRO A C 1
ATOM 802 O O . PRO A 1 108 ? -13.231 -0.084 8.639 1.00 94.25 108 PRO A O 1
ATOM 805 N N . ASN A 1 109 ? -10.995 -0.175 8.723 1.00 94.62 109 ASN A N 1
ATOM 806 C CA . ASN A 1 109 ? -10.948 -1.629 8.585 1.00 94.62 109 ASN A CA 1
ATOM 807 C C . ASN A 1 109 ? -11.575 -2.369 9.768 1.00 94.62 109 ASN A C 1
ATOM 809 O O . ASN A 1 109 ? -12.213 -3.387 9.544 1.00 94.62 109 ASN A O 1
ATOM 813 N N . LEU A 1 110 ? -11.413 -1.884 11.001 1.00 95.12 110 LEU A N 1
ATOM 814 C CA . LEU A 1 110 ? -12.068 -2.490 12.164 1.00 95.12 110 LEU A CA 1
ATOM 815 C C . LEU A 1 110 ? -13.597 -2.401 12.079 1.00 95.12 110 LEU A C 1
ATOM 817 O O . LEU A 1 110 ? -14.266 -3.308 12.546 1.00 95.12 110 LEU A O 1
ATOM 821 N N . LEU A 1 111 ? -14.129 -1.343 11.463 1.00 93.69 111 LEU A N 1
ATOM 822 C CA . LEU A 1 111 ? -15.572 -1.116 11.335 1.00 93.69 111 LEU A CA 1
ATOM 823 C C . LEU A 1 111 ? -16.202 -1.785 10.106 1.00 93.69 111 LEU A C 1
ATOM 825 O O . LEU A 1 111 ? -17.401 -2.038 10.106 1.00 93.69 111 LEU A O 1
ATOM 829 N N . THR A 1 112 ? -15.442 -1.998 9.027 1.00 91.38 112 THR A N 1
ATOM 830 C CA . THR A 1 112 ? -16.006 -2.451 7.740 1.00 91.38 112 THR A CA 1
ATOM 831 C C . THR A 1 112 ? -15.565 -3.843 7.315 1.00 91.38 112 THR A C 1
ATOM 833 O O . THR A 1 112 ? -16.080 -4.361 6.326 1.00 91.38 112 THR A O 1
ATOM 836 N N . ALA A 1 113 ? -14.560 -4.431 7.962 1.00 90.00 113 ALA A N 1
ATOM 837 C CA . ALA A 1 113 ? -14.096 -5.753 7.577 1.00 90.00 113 ALA A CA 1
ATOM 838 C C . ALA A 1 113 ? -15.084 -6.821 8.056 1.00 90.00 113 ALA A C 1
ATOM 840 O O . ALA A 1 113 ? -15.227 -7.056 9.251 1.00 90.00 113 ALA A O 1
ATOM 841 N N . ASP A 1 114 ? -15.694 -7.526 7.108 1.00 88.44 114 ASP A N 1
ATOM 842 C CA . ASP A 1 114 ? -16.589 -8.653 7.379 1.00 88.44 114 ASP A CA 1
ATOM 843 C C . ASP A 1 114 ? -15.793 -9.931 7.712 1.00 88.44 114 ASP A C 1
ATOM 845 O O . ASP A 1 114 ? -15.664 -10.856 6.909 1.00 88.44 114 ASP A O 1
ATOM 849 N N . ARG A 1 115 ? -15.099 -9.916 8.858 1.00 87.38 115 ARG A N 1
ATOM 850 C CA . ARG A 1 115 ? -14.285 -11.028 9.379 1.00 87.38 115 ARG A CA 1
ATOM 851 C C . ARG A 1 115 ? -13.890 -10.794 10.833 1.00 87.38 115 ARG A C 1
ATOM 853 O O . ARG A 1 115 ? -13.746 -9.661 11.276 1.00 87.38 115 ARG A O 1
ATOM 860 N N . SER A 1 116 ? -13.576 -11.871 11.550 1.00 90.94 116 SER A N 1
ATOM 861 C CA . SER A 1 116 ? -13.006 -11.771 12.896 1.00 90.94 116 SER A CA 1
ATOM 862 C C . SER A 1 116 ? -11.613 -11.125 12.874 1.00 90.94 116 SER A C 1
ATOM 864 O O . SER A 1 116 ? -10.750 -11.491 12.064 1.00 90.94 116 SER A O 1
ATOM 866 N N . ILE A 1 117 ? -11.381 -10.181 13.790 1.00 92.56 117 ILE A N 1
ATOM 867 C CA . ILE A 1 117 ? -10.120 -9.444 13.929 1.00 92.56 117 ILE A CA 1
ATOM 868 C C . ILE A 1 117 ? -9.647 -9.503 15.380 1.00 92.56 117 ILE A C 1
ATOM 870 O O . ILE A 1 117 ? -10.395 -9.216 16.307 1.00 92.56 117 ILE A O 1
ATOM 874 N N . ILE A 1 118 ? -8.365 -9.817 15.564 1.00 94.56 118 ILE A N 1
ATOM 875 C CA . ILE A 1 118 ? -7.660 -9.600 16.829 1.00 94.56 118 ILE A CA 1
ATOM 876 C C . ILE A 1 118 ? -6.890 -8.288 16.693 1.00 94.56 118 ILE A C 1
ATOM 878 O O . ILE A 1 118 ? -6.018 -8.164 15.831 1.00 94.56 118 ILE A O 1
ATOM 882 N N . CYS A 1 119 ? -7.216 -7.306 17.534 1.00 94.69 119 CYS A N 1
ATOM 883 C CA . CYS A 1 119 ? -6.552 -6.006 17.556 1.00 94.69 119 CYS A CA 1
ATOM 884 C C . CYS A 1 119 ? -5.698 -5.871 18.820 1.00 94.69 119 CYS A C 1
ATOM 886 O O . CYS A 1 119 ? -6.211 -5.952 19.933 1.00 94.69 119 CYS A O 1
ATOM 888 N N . ILE A 1 120 ? -4.394 -5.640 18.650 1.00 95.94 120 ILE A N 1
ATOM 889 C CA . ILE A 1 120 ? -3.507 -5.275 19.758 1.00 95.94 120 ILE A CA 1
ATOM 890 C C . ILE A 1 120 ? -3.512 -3.753 19.863 1.00 95.94 120 ILE A C 1
ATOM 892 O O . ILE A 1 120 ? -2.910 -3.063 19.038 1.00 95.94 120 ILE A O 1
ATOM 896 N N . ASP A 1 121 ? -4.192 -3.237 20.881 1.00 95.38 121 ASP A N 1
ATOM 897 C CA . ASP A 1 121 ? -4.371 -1.805 21.105 1.00 95.38 121 ASP A CA 1
ATOM 898 C C . ASP A 1 121 ? -3.885 -1.403 22.506 1.00 95.38 121 ASP A C 1
ATOM 900 O O . ASP A 1 121 ? -4.678 -1.326 23.444 1.00 95.38 121 ASP A O 1
ATOM 904 N N . PRO A 1 122 ? -2.577 -1.123 22.676 1.00 93.88 122 PRO A N 1
ATOM 905 C CA . PRO A 1 122 ? -2.010 -0.767 23.976 1.00 93.88 122 PRO A CA 1
ATOM 906 C C . PRO A 1 122 ? -2.610 0.500 24.598 1.00 93.88 122 PRO A C 1
ATOM 908 O O . PRO A 1 122 ? -2.425 0.736 25.788 1.00 93.88 122 PRO A O 1
ATOM 911 N N . LYS A 1 123 ? -3.273 1.345 23.796 1.00 93.12 123 LYS A N 1
ATOM 912 C CA . LYS A 1 123 ? -3.854 2.615 24.247 1.00 93.12 123 LYS A CA 1
ATOM 913 C C . LYS A 1 123 ? -5.369 2.562 24.441 1.00 93.12 123 LYS A C 1
ATOM 915 O O . LYS A 1 123 ? -5.923 3.493 25.016 1.00 93.12 123 LYS A O 1
ATOM 920 N N . GLY A 1 124 ? -6.034 1.521 23.947 1.00 94.62 124 GLY A N 1
ATOM 921 C CA . GLY A 1 124 ? -7.493 1.405 23.963 1.00 94.62 124 GLY A CA 1
ATOM 922 C C . GLY A 1 124 ? -8.225 2.399 23.046 1.00 94.62 124 GLY A C 1
ATOM 923 O O . GLY A 1 124 ? -9.442 2.538 23.155 1.00 94.62 124 GLY A O 1
ATOM 924 N N . GLU A 1 125 ? -7.519 3.115 22.163 1.00 95.00 125 GLU A N 1
ATOM 925 C CA . GLU A 1 125 ? -8.114 4.120 21.269 1.00 95.00 125 GLU A CA 1
ATOM 926 C C . GLU A 1 125 ? -9.014 3.478 20.202 1.00 95.00 125 GLU A C 1
ATOM 928 O O . GLU A 1 125 ? -10.085 4.002 19.897 1.00 95.00 125 GLU A O 1
ATOM 933 N N . ASN A 1 126 ? -8.601 2.335 19.655 1.00 95.44 126 ASN A N 1
ATOM 934 C CA . ASN A 1 126 ? -9.360 1.597 18.652 1.00 95.44 126 ASN A CA 1
ATOM 935 C C . ASN A 1 126 ? -10.557 0.894 19.295 1.00 95.44 126 ASN A C 1
ATOM 937 O O . ASN A 1 126 ? -11.664 0.983 18.771 1.00 95.44 126 ASN A O 1
ATOM 941 N N . ALA A 1 127 ? -10.347 0.241 20.444 1.00 95.12 127 ALA A N 1
ATOM 942 C CA . ALA A 1 127 ? -11.409 -0.460 21.167 1.00 95.12 127 ALA A CA 1
ATOM 943 C C . ALA A 1 127 ? -12.541 0.494 21.578 1.00 95.12 127 ALA A C 1
ATOM 945 O O . ALA A 1 127 ? -13.711 0.165 21.427 1.00 95.12 127 ALA A O 1
ATOM 946 N N . LYS A 1 128 ? -12.205 1.717 22.006 1.00 95.56 128 LYS A N 1
ATOM 947 C CA . LYS A 1 128 ? -13.196 2.746 22.350 1.00 95.56 128 LYS A CA 1
ATOM 948 C C . LYS A 1 128 ? -14.102 3.153 21.178 1.00 95.56 128 LYS A C 1
ATOM 950 O O . LYS A 1 128 ? -15.199 3.644 21.414 1.00 95.56 128 LYS A O 1
ATOM 955 N N . ILE A 1 129 ? -13.627 3.027 19.938 1.00 95.00 129 ILE A N 1
ATOM 956 C CA . ILE A 1 129 ? -14.342 3.499 18.741 1.00 95.00 129 ILE A CA 1
ATOM 957 C C . ILE A 1 129 ? -15.042 2.349 18.012 1.00 95.00 129 ILE A C 1
ATOM 959 O O . ILE A 1 129 ? -16.138 2.543 17.500 1.00 95.00 129 ILE A O 1
ATOM 963 N N . ALA A 1 130 ? -14.406 1.181 17.940 1.00 94.56 130 ALA A N 1
ATOM 964 C CA . ALA A 1 130 ? -14.849 0.057 17.118 1.00 94.56 130 ALA A CA 1
ATOM 965 C C . ALA A 1 130 ? -15.145 -1.221 17.920 1.00 94.56 130 ALA A C 1
ATOM 967 O O . ALA A 1 130 ? -15.426 -2.246 17.318 1.00 94.56 130 ALA A O 1
ATOM 968 N N . GLY A 1 131 ? -15.047 -1.197 19.253 1.00 88.56 131 GLY A N 1
ATOM 969 C CA . GLY A 1 131 ? -15.246 -2.389 20.087 1.00 88.56 131 GLY A CA 1
ATOM 970 C C . GLY A 1 131 ? -16.686 -2.904 20.129 1.00 88.56 131 GLY A C 1
ATOM 971 O O . GLY A 1 131 ? -16.881 -4.090 20.372 1.00 88.56 131 GLY A O 1
ATOM 972 N N . ASP A 1 132 ? -17.658 -2.028 19.864 1.00 83.25 132 ASP A N 1
ATOM 973 C CA . ASP A 1 132 ? -19.095 -2.341 19.881 1.00 83.25 132 ASP A CA 1
ATOM 974 C C . ASP A 1 132 ? -19.692 -2.505 18.468 1.00 83.25 132 ASP A C 1
ATOM 976 O O . ASP A 1 132 ? -20.910 -2.634 18.331 1.00 83.25 132 ASP A O 1
ATOM 980 N N . ALA A 1 133 ? -18.856 -2.418 17.425 1.00 75.00 133 ALA A N 1
ATOM 981 C CA . ALA A 1 133 ? -19.261 -2.582 16.027 1.00 75.00 133 ALA A CA 1
ATOM 982 C C . ALA A 1 133 ? -19.372 -4.066 15.656 1.00 75.00 133 ALA A C 1
ATOM 984 O O . ALA A 1 133 ? -20.329 -4.398 14.921 1.00 75.00 133 ALA A O 1
#

pLDDT: mean 86.62, std 11.35, range [41.94, 96.31]

Sequence (133 aa):
LRRVILGGHRGDLIWHIGDWVVMAFAVVLLIRLLSVPLITHFGSASDDTHGSARFAGRGEIAPLTRAEGGLLIGRANNSGRLLCYSGPAHLLTMAPTRSGKGVGTIIPNLLTADRSIICIDPKGENAKIAGDA

Secondary structure (DSSP, 8-state):
-----SS-STTSHHHHHHHHHHHHHHHHHHHHHHHHHHHHHH----SGGG-------HHHHHHHHH-SSSEEEEE-TTT--EEEE-SSS-------TTSSHIIIIIHHHHHH-SS------TTSTTHHHHTT-

Radius of gyration: 35.89 Å; chains: 1; bounding box: 91×38×81 Å

InterPro domains:
  IPR003688 Type IV secretion system protein TraG/VirD4 [PF02534] (78-130)
  IPR051539 Type IV secretion system coupling protein TraD/TraG/VirD4-like [PTHR37937] (43-129)

Organism: Rhizobium leguminosarum (NCBI:txid384)